Protein AF-A0A948AG99-F1 (afdb_monomer_lite)

pLDDT: mean 78.98, std 15.35, range [42.06, 92.81]

Structure (mmCIF, N/CA/C/O backbone):
data_AF-A0A948AG99-F1
#
_entry.id   AF-A0A948AG99-F1
#
loop_
_atom_site.group_PDB
_atom_site.id
_atom_site.type_symbol
_atom_site.label_atom_id
_atom_site.label_alt_id
_atom_site.label_comp_id
_atom_site.label_asym_id
_atom_site.label_entity_id
_atom_site.label_seq_id
_atom_site.pdbx_PDB_ins_code
_atom_site.Cartn_x
_atom_site.Cartn_y
_atom_site.Cartn_z
_atom_site.occupancy
_atom_site.B_iso_or_equiv
_atom_site.auth_seq_id
_atom_site.auth_comp_id
_atom_site.auth_asym_id
_atom_site.auth_atom_id
_atom_site.pdbx_PDB_model_num
ATOM 1 N N . MET A 1 1 ? -12.1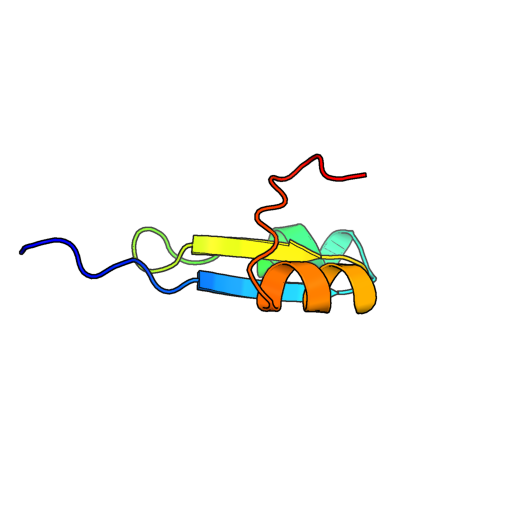88 9.145 22.626 1.00 47.38 1 MET A N 1
ATOM 2 C CA . MET A 1 1 ? -13.062 8.199 21.898 1.00 47.38 1 MET A CA 1
ATOM 3 C C . MET A 1 1 ? -12.266 6.920 21.688 1.00 47.38 1 MET A C 1
ATOM 5 O O . MET A 1 1 ? -11.130 7.054 21.244 1.00 47.38 1 MET A O 1
ATOM 9 N N . PRO A 1 2 ? -12.757 5.730 22.082 1.00 43.50 2 PRO A N 1
ATOM 10 C CA . PRO A 1 2 ? -12.022 4.480 21.882 1.00 43.50 2 PRO A CA 1
ATOM 11 C C . PRO A 1 2 ? -11.674 4.352 20.394 1.00 43.50 2 PRO A C 1
ATOM 13 O O . PRO A 1 2 ? -12.528 4.578 19.538 1.00 43.50 2 PRO A O 1
ATOM 16 N N . GLY A 1 3 ? -10.390 4.130 20.108 1.00 56.91 3 GLY A N 1
ATOM 17 C CA . GLY A 1 3 ? -9.797 4.319 18.787 1.00 56.91 3 GLY A CA 1
ATOM 18 C C . GLY A 1 3 ? -10.443 3.433 17.729 1.00 56.91 3 GLY A C 1
ATOM 19 O O . GLY A 1 3 ? -10.218 2.225 17.710 1.00 56.91 3 GLY A O 1
ATOM 20 N N . SER A 1 4 ? -11.214 4.043 16.826 1.00 59.31 4 SER A N 1
ATOM 21 C CA . SER A 1 4 ? -11.622 3.399 15.581 1.00 59.31 4 SER A CA 1
ATOM 22 C C . SER A 1 4 ? -10.355 2.951 14.860 1.00 59.31 4 SER A C 1
ATOM 24 O O . SER A 1 4 ? -9.468 3.776 14.623 1.00 59.31 4 SER A O 1
ATOM 26 N N . ALA A 1 5 ? -10.241 1.659 14.549 1.00 66.06 5 ALA A N 1
ATOM 27 C CA . ALA A 1 5 ? -9.125 1.145 13.767 1.00 66.06 5 ALA A CA 1
ATOM 28 C C . ALA A 1 5 ? -8.947 2.025 12.517 1.00 66.06 5 ALA A C 1
ATOM 30 O O . ALA A 1 5 ? -9.878 2.171 11.728 1.00 66.06 5 ALA A O 1
ATOM 31 N N . GLN A 1 6 ? -7.788 2.679 12.391 1.00 73.62 6 GLN A N 1
ATOM 32 C CA . GLN A 1 6 ? -7.525 3.620 11.301 1.00 73.62 6 GLN A CA 1
ATOM 33 C C . GLN A 1 6 ? -7.667 2.893 9.959 1.00 73.62 6 GLN A C 1
ATOM 35 O O . GLN A 1 6 ? -6.993 1.879 9.733 1.00 73.62 6 GLN A O 1
ATOM 40 N N . SER A 1 7 ? -8.518 3.413 9.073 1.00 85.25 7 SER A N 1
ATOM 41 C CA . SER A 1 7 ? -8.697 2.867 7.728 1.00 85.25 7 SER A CA 1
ATOM 42 C C . SER A 1 7 ? -7.362 2.858 6.984 1.00 85.25 7 SER A C 1
ATOM 44 O O . SER A 1 7 ? -6.574 3.802 7.063 1.00 85.25 7 SER A O 1
ATOM 46 N N . THR A 1 8 ? -7.080 1.762 6.283 1.00 88.19 8 THR A N 1
ATOM 47 C CA . THR A 1 8 ? -5.843 1.606 5.510 1.00 88.19 8 THR A CA 1
ATOM 48 C C . THR A 1 8 ? -6.120 1.875 4.038 1.00 88.19 8 THR A C 1
ATOM 50 O O . THR A 1 8 ? -7.059 1.309 3.486 1.00 88.19 8 THR A O 1
ATOM 53 N N . ILE A 1 9 ? -5.283 2.694 3.405 1.00 90.25 9 ILE A N 1
ATOM 54 C CA . ILE A 1 9 ? -5.307 2.954 1.962 1.00 90.25 9 ILE A CA 1
ATOM 55 C C . ILE A 1 9 ? -4.053 2.326 1.352 1.00 90.25 9 ILE A C 1
ATOM 57 O O . ILE A 1 9 ? -2.948 2.531 1.854 1.00 90.25 9 ILE A O 1
ATOM 61 N N . LEU A 1 10 ? -4.234 1.539 0.290 1.00 90.81 10 LEU A N 1
ATOM 62 C CA . LEU A 1 10 ? -3.155 0.960 -0.506 1.00 90.81 10 LEU A CA 1
ATOM 63 C C . LEU A 1 10 ? -3.122 1.641 -1.874 1.00 90.81 10 LEU A C 1
ATOM 65 O O . LEU A 1 10 ? -4.064 1.503 -2.651 1.00 90.81 10 LEU A O 1
ATOM 69 N N . THR A 1 11 ? -2.021 2.320 -2.168 1.00 91.00 11 THR A N 1
ATOM 70 C CA . THR A 1 11 ? -1.766 2.926 -3.475 1.00 91.00 11 THR A CA 1
ATOM 71 C C . THR A 1 11 ? -0.920 1.983 -4.327 1.00 91.00 11 THR A C 1
ATOM 73 O O . THR A 1 11 ? 0.076 1.436 -3.845 1.00 91.00 11 THR A O 1
ATOM 76 N N . VAL A 1 12 ? -1.297 1.808 -5.597 1.00 92.19 12 VAL A N 1
ATOM 77 C CA . VAL A 1 12 ? -0.552 1.001 -6.572 1.00 92.19 12 VAL A CA 1
ATOM 78 C C . VAL A 1 12 ? -0.186 1.868 -7.769 1.00 92.19 12 VAL A C 1
ATOM 80 O O . VAL A 1 12 ? -1.080 2.390 -8.432 1.00 92.19 12 VAL A O 1
ATOM 83 N N . ASN A 1 13 ? 1.10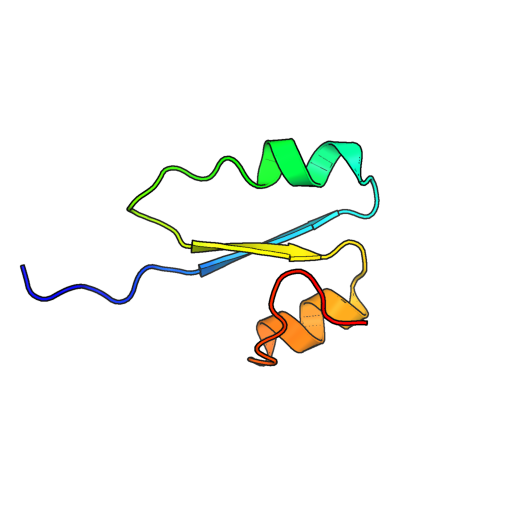9 2.055 -8.023 1.00 92.69 13 ASN A N 1
ATOM 84 C CA . ASN A 1 13 ? 1.600 2.855 -9.146 1.00 92.69 13 ASN A CA 1
ATOM 85 C C . ASN A 1 13 ? 3.006 2.393 -9.541 1.00 92.69 13 ASN A C 1
ATOM 87 O O . ASN A 1 13 ? 3.872 2.285 -8.678 1.00 92.69 13 ASN A O 1
ATOM 91 N N . ASP A 1 14 ? 3.225 2.108 -10.818 1.00 91.44 14 ASP A N 1
ATOM 92 C CA . ASP A 1 14 ? 4.492 1.608 -11.355 1.00 91.44 14 ASP A CA 1
ATOM 93 C C . ASP A 1 14 ? 5.556 2.702 -11.538 1.00 91.44 14 ASP A C 1
ATOM 95 O O . ASP A 1 14 ? 6.744 2.384 -11.603 1.00 91.44 14 ASP A O 1
ATOM 99 N N . ALA A 1 15 ? 5.163 3.979 -11.533 1.00 92.31 15 ALA A N 1
ATOM 100 C CA . ALA A 1 15 ? 6.085 5.108 -11.525 1.00 92.31 15 ALA A CA 1
ATOM 101 C C . ALA A 1 15 ? 6.506 5.464 -10.077 1.00 92.31 15 ALA A C 1
ATOM 103 O O . ALA A 1 15 ? 5.662 5.898 -9.277 1.00 92.31 15 ALA A O 1
ATOM 104 N N . PRO A 1 16 ? 7.789 5.291 -9.694 1.00 86.62 16 PRO A N 1
ATOM 105 C CA . PRO A 1 16 ? 8.256 5.517 -8.323 1.00 86.62 16 PRO A CA 1
ATOM 106 C C . PRO A 1 16 ? 8.054 6.957 -7.834 1.00 86.62 16 PRO A C 1
ATOM 108 O O . PRO A 1 16 ? 7.848 7.163 -6.642 1.00 86.62 16 PRO A O 1
ATOM 111 N N . GLU A 1 17 ? 8.055 7.943 -8.730 1.00 91.38 17 GLU A N 1
ATOM 112 C CA . GLU A 1 17 ? 7.806 9.358 -8.436 1.00 91.38 17 GLU A CA 1
ATOM 113 C C . GLU A 1 17 ? 6.378 9.640 -7.943 1.00 91.38 17 GLU A C 1
ATOM 115 O O . GLU A 1 17 ? 6.158 10.598 -7.201 1.00 91.38 17 GLU A O 1
ATOM 120 N N . ASN A 1 18 ? 5.411 8.786 -8.290 1.00 89.69 18 ASN A N 1
ATOM 121 C CA . ASN A 1 18 ? 4.018 8.962 -7.889 1.00 89.69 18 ASN A CA 1
ATOM 122 C C . ASN A 1 18 ? 3.758 8.459 -6.462 1.00 89.69 18 ASN A C 1
ATOM 124 O O . ASN A 1 18 ? 2.850 8.947 -5.792 1.00 89.69 18 ASN A O 1
ATOM 128 N N . LEU A 1 19 ? 4.533 7.485 -5.973 1.00 86.88 19 LEU A N 1
ATOM 129 C CA . LEU A 1 19 ? 4.286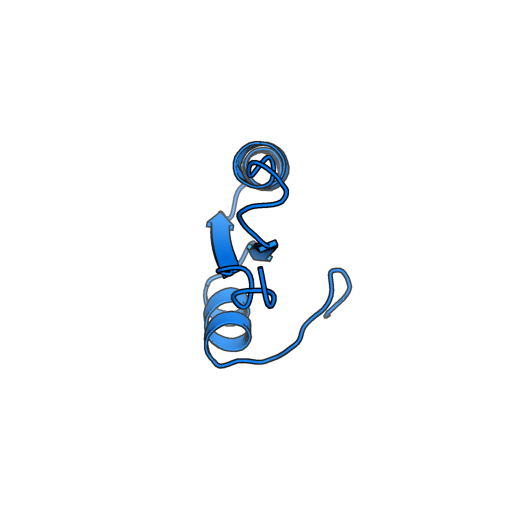 6.851 -4.673 1.00 86.88 19 LEU A CA 1
ATOM 130 C C . LEU A 1 19 ? 4.460 7.799 -3.470 1.00 86.88 19 LEU A C 1
ATOM 132 O O . LEU A 1 19 ? 3.624 7.719 -2.570 1.00 86.88 19 LEU A O 1
ATOM 136 N N . PRO A 1 20 ? 5.461 8.703 -3.425 1.00 86.19 20 PRO A N 1
ATOM 137 C CA . PRO A 1 20 ? 5.564 9.709 -2.372 1.00 86.19 20 PRO A CA 1
ATOM 138 C C . PRO A 1 20 ? 4.359 10.650 -2.351 1.00 86.19 20 PRO A C 1
ATOM 140 O O . PRO A 1 20 ? 3.733 10.793 -1.308 1.00 86.19 20 PRO A O 1
ATOM 143 N N . VAL A 1 21 ? 3.973 11.200 -3.510 1.00 87.75 21 VAL A N 1
ATOM 144 C CA . VAL A 1 21 ? 2.844 12.141 -3.644 1.00 87.75 21 VAL A CA 1
ATOM 145 C C . VAL A 1 21 ? 1.529 11.489 -3.219 1.00 87.75 21 VAL A C 1
ATOM 147 O O . VAL A 1 21 ? 0.758 12.050 -2.446 1.00 87.75 21 VAL A O 1
ATOM 150 N N . LEU A 1 22 ? 1.282 10.261 -3.678 1.00 83.31 22 LEU A N 1
ATOM 151 C CA . LEU A 1 22 ? 0.093 9.490 -3.310 1.00 83.31 22 LEU A CA 1
ATOM 152 C C . LEU A 1 22 ? 0.153 8.949 -1.867 1.00 83.31 22 LEU A C 1
ATOM 154 O O . LEU A 1 22 ? -0.853 8.459 -1.350 1.00 83.31 22 LEU A O 1
ATOM 158 N N . GLY A 1 23 ? 1.327 9.000 -1.234 1.00 79.44 23 GLY A N 1
ATOM 159 C CA . GLY A 1 23 ? 1.582 8.587 0.143 1.00 79.44 23 GLY A CA 1
ATOM 160 C C . GLY A 1 23 ? 1.340 9.684 1.183 1.00 79.44 23 GLY A C 1
ATOM 161 O O . GLY A 1 23 ? 1.250 9.361 2.369 1.00 79.44 23 GLY A O 1
ATOM 162 N N . GLU A 1 24 ? 1.170 10.945 0.768 1.00 84.81 24 GLU A N 1
ATOM 163 C CA . GLU A 1 24 ? 0.879 12.108 1.629 1.00 84.81 24 GLU A CA 1
ATOM 164 C C . GLU A 1 24 ? -0.575 12.125 2.142 1.00 84.81 24 GLU A C 1
ATOM 166 O O . GLU A 1 24 ? -1.291 13.125 2.102 1.00 84.81 24 GLU A O 1
ATOM 171 N N . LEU A 1 25 ? -1.045 10.982 2.637 1.00 81.38 25 LEU A N 1
ATOM 172 C CA . LEU A 1 25 ? -2.383 10.854 3.195 1.00 81.38 25 LEU A CA 1
ATOM 173 C C . LEU A 1 25 ? -2.489 11.613 4.528 1.00 81.38 25 LEU A C 1
ATOM 175 O O . LEU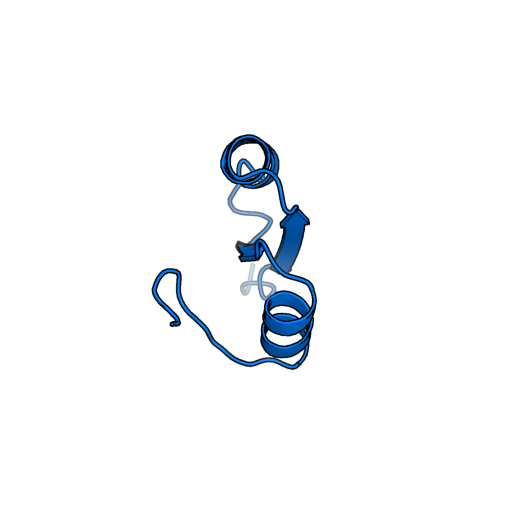 A 1 25 ? -1.585 11.524 5.366 1.00 81.38 25 LEU A O 1
ATOM 179 N N . PRO A 1 26 ? -3.613 12.308 4.781 1.00 77.00 26 PRO A N 1
ATOM 180 C CA . PRO A 1 26 ? -3.781 13.107 5.986 1.00 77.00 26 PRO A CA 1
ATOM 181 C C . PRO A 1 26 ? -3.842 12.221 7.238 1.00 77.00 26 PRO A C 1
ATOM 183 O O . PRO A 1 26 ? -4.827 11.522 7.508 1.00 77.00 26 PRO A O 1
ATOM 186 N N . GLN A 1 27 ? -2.775 12.270 8.034 1.00 76.19 27 GLN A N 1
ATOM 187 C CA . GLN A 1 27 ? -2.750 11.708 9.383 1.00 76.19 27 GLN A CA 1
ATOM 188 C C . GLN A 1 27 ? -3.594 12.578 10.336 1.00 76.19 27 GLN A C 1
ATOM 190 O O . GLN A 1 27 ? -3.636 13.794 10.159 1.00 76.19 27 GLN A O 1
ATOM 195 N N . PRO A 1 28 ? -4.269 11.997 11.351 1.00 78.69 28 PRO A N 1
ATOM 196 C CA . PRO A 1 28 ? -4.225 10.601 11.801 1.00 78.69 28 PRO A CA 1
ATOM 197 C C . PRO A 1 28 ? -5.330 9.715 11.199 1.00 78.69 28 PRO A C 1
ATOM 199 O O . PRO A 1 28 ? -5.573 8.618 11.696 1.00 78.69 28 PRO A O 1
ATOM 202 N N . HIS A 1 29 ? -6.051 10.177 10.178 1.00 82.88 29 HIS A N 1
ATOM 203 C CA . HIS A 1 29 ? -7.280 9.517 9.724 1.00 82.88 29 HIS A CA 1
ATOM 204 C C . HIS A 1 29 ? -7.026 8.206 8.975 1.00 82.88 29 HIS A C 1
ATOM 206 O O . HIS A 1 29 ? -7.824 7.273 9.082 1.00 82.88 29 HIS A O 1
ATOM 212 N N . TYR A 1 30 ? -5.893 8.113 8.275 1.00 85.25 30 TYR A N 1
ATOM 213 C CA . TYR A 1 30 ? -5.560 6.965 7.439 1.00 85.25 30 TYR A CA 1
ATOM 214 C C . TYR A 1 30 ? -4.153 6.436 7.699 1.00 85.25 30 TYR A C 1
ATOM 216 O O . TYR A 1 30 ? -3.234 7.178 8.042 1.00 85.25 30 TYR A O 1
ATOM 224 N N . ARG A 1 31 ? -3.986 5.128 7.481 1.00 85.50 31 ARG A N 1
ATOM 225 C CA . ARG A 1 31 ? -2.679 4.474 7.343 1.00 85.50 31 ARG A CA 1
ATOM 226 C C . ARG A 1 31 ? -2.390 4.247 5.864 1.00 85.50 31 ARG A C 1
ATOM 228 O O . ARG A 1 31 ? -3.162 3.559 5.198 1.00 85.50 31 ARG A O 1
ATOM 235 N N . GLY A 1 32 ? -1.283 4.787 5.368 1.00 86.12 32 GLY A N 1
ATOM 236 C CA . GLY A 1 32 ? -0.838 4.569 3.992 1.00 86.12 32 GLY A CA 1
ATOM 237 C C . GLY A 1 32 ? -0.051 3.270 3.819 1.00 86.12 32 GLY A C 1
ATOM 238 O O . GLY A 1 32 ? 0.725 2.876 4.690 1.00 86.12 32 GLY A O 1
ATOM 239 N N . ARG A 1 33 ? -0.244 2.609 2.677 1.00 87.69 33 ARG A N 1
ATOM 240 C CA . ARG A 1 33 ? 0.618 1.554 2.128 1.00 87.69 33 ARG A CA 1
ATOM 241 C C . ARG A 1 33 ? 0.829 1.821 0.639 1.00 87.69 33 ARG A C 1
ATOM 243 O O . ARG A 1 33 ? -0.059 2.357 -0.018 1.00 87.69 33 ARG A O 1
ATOM 250 N N . ALA A 1 34 ? 1.969 1.399 0.105 1.00 88.75 34 ALA A N 1
ATOM 251 C CA . ALA A 1 34 ? 2.324 1.587 -1.298 1.00 88.75 34 ALA A CA 1
ATOM 252 C C . ALA A 1 34 ? 2.862 0.288 -1.908 1.00 88.75 34 ALA A C 1
ATOM 254 O O . ALA A 1 34 ? 3.534 -0.497 -1.234 1.00 88.75 34 ALA A O 1
ATOM 255 N N . ALA A 1 35 ? 2.579 0.074 -3.189 1.00 90.50 35 ALA A N 1
ATOM 256 C CA . ALA A 1 35 ? 3.173 -0.983 -3.994 1.00 90.50 35 ALA A CA 1
ATOM 257 C C . ALA A 1 35 ? 3.423 -0.485 -5.420 1.00 90.50 35 ALA A C 1
ATOM 259 O O . ALA A 1 35 ? 2.580 0.193 -5.998 1.00 90.50 35 ALA A O 1
ATOM 260 N N . SER A 1 36 ? 4.553 -0.871 -6.009 1.00 89.31 36 SER A N 1
ATOM 261 C CA . SER A 1 36 ? 4.867 -0.573 -7.412 1.00 89.31 36 SER A CA 1
ATOM 262 C C . SER A 1 36 ? 4.380 -1.635 -8.400 1.00 89.31 36 SER A C 1
ATOM 264 O O . SER A 1 36 ? 4.430 -1.434 -9.606 1.00 89.31 36 SER A O 1
ATOM 266 N N . LEU A 1 37 ? 3.905 -2.782 -7.903 1.00 88.31 37 LEU A N 1
ATOM 267 C CA . LEU A 1 37 ? 3.521 -3.939 -8.713 1.00 88.31 37 LEU A CA 1
ATOM 268 C C . LEU A 1 37 ? 2.175 -4.498 -8.256 1.00 88.31 37 LEU A C 1
ATOM 270 O O . LEU A 1 37 ? 1.922 -4.625 -7.054 1.00 88.31 37 LEU A O 1
ATOM 274 N N . GLY A 1 38 ? 1.346 -4.910 -9.218 1.00 89.88 38 GLY A N 1
ATOM 275 C CA . GLY A 1 38 ? 0.013 -5.460 -8.958 1.00 89.88 38 GLY A CA 1
ATOM 276 C C . GLY A 1 38 ? 0.029 -6.716 -8.081 1.00 89.88 38 GLY A C 1
ATOM 277 O O . GLY A 1 38 ? -0.729 -6.804 -7.120 1.00 89.88 38 GLY A O 1
ATOM 278 N N . GLU A 1 39 ? 0.940 -7.662 -8.330 1.00 91.81 39 GLU A N 1
ATOM 279 C CA . GLU A 1 39 ? 1.052 -8.881 -7.512 1.00 91.81 39 GLU A CA 1
ATOM 280 C C . GLU A 1 39 ? 1.419 -8.564 -6.053 1.00 91.81 39 GLU A C 1
ATOM 282 O O . GLU A 1 39 ? 0.857 -9.131 -5.113 1.00 91.81 39 GLU A O 1
ATOM 287 N N . LYS A 1 40 ? 2.341 -7.615 -5.843 1.00 88.50 40 LYS A N 1
ATOM 288 C CA . LYS A 1 40 ? 2.691 -7.131 -4.501 1.00 88.50 40 LYS A CA 1
ATOM 289 C C . LYS A 1 40 ? 1.477 -6.477 -3.836 1.00 88.50 40 LYS A C 1
ATOM 291 O O . LYS A 1 40 ? 1.210 -6.747 -2.667 1.00 88.50 40 LYS A O 1
ATOM 296 N N . ALA A 1 41 ? 0.710 -5.681 -4.580 1.00 91.62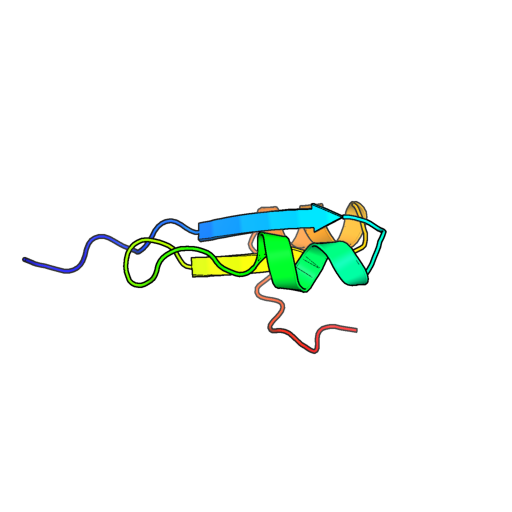 41 ALA A N 1
ATOM 297 C CA . ALA A 1 41 ? -0.506 -5.051 -4.081 1.00 91.62 41 ALA A CA 1
ATOM 298 C C . ALA A 1 41 ? -1.569 -6.073 -3.649 1.00 91.62 41 ALA A C 1
ATOM 300 O O . ALA A 1 41 ? -2.116 -5.947 -2.556 1.00 91.62 41 ALA A O 1
ATOM 301 N N . LEU A 1 42 ? -1.813 -7.113 -4.452 1.00 92.81 42 LEU A N 1
ATOM 302 C CA . LEU A 1 42 ? -2.754 -8.186 -4.115 1.00 92.81 42 LEU A CA 1
ATOM 303 C C . LEU A 1 42 ? -2.344 -8.916 -2.833 1.00 92.81 42 LEU A C 1
ATOM 305 O O . LEU A 1 42 ? -3.185 -9.128 -1.961 1.00 92.81 42 LEU A O 1
ATOM 309 N N . ARG A 1 43 ? -1.050 -9.229 -2.666 1.00 91.00 43 ARG A N 1
ATOM 310 C CA . ARG A 1 43 ? -0.526 -9.814 -1.419 1.00 91.00 43 ARG A CA 1
ATOM 311 C C . ARG A 1 43 ? -0.792 -8.899 -0.219 1.00 91.00 43 ARG A C 1
ATOM 313 O O . ARG A 1 43 ? -1.304 -9.359 0.800 1.00 91.00 43 ARG A O 1
ATOM 320 N N . ILE A 1 44 ? -0.505 -7.600 -0.343 1.00 88.56 44 ILE A N 1
ATOM 321 C CA . ILE A 1 44 ? -0.739 -6.616 0.728 1.00 88.56 44 ILE A CA 1
ATOM 322 C C . ILE A 1 44 ? -2.236 -6.484 1.057 1.00 88.56 44 ILE A C 1
ATOM 324 O O .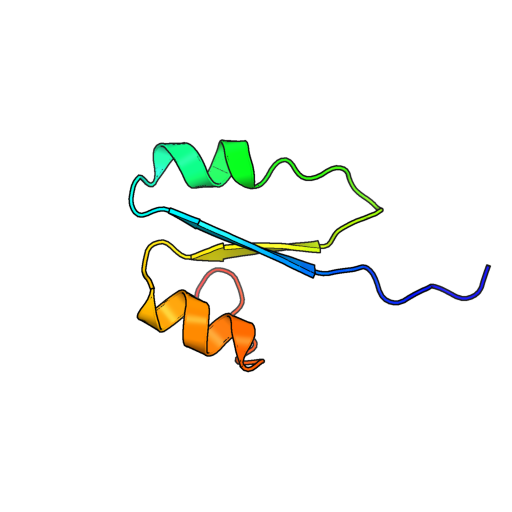 ILE A 1 44 ? -2.594 -6.412 2.237 1.00 88.56 44 ILE A O 1
ATOM 328 N N . ALA A 1 45 ? -3.104 -6.466 0.040 1.00 89.38 45 ALA A N 1
ATOM 329 C CA . ALA A 1 45 ? -4.558 -6.373 0.184 1.00 89.38 45 ALA A CA 1
ATOM 330 C C . ALA A 1 45 ? -5.156 -7.622 0.848 1.00 89.38 45 ALA A C 1
ATOM 332 O O . ALA A 1 45 ? -6.020 -7.501 1.712 1.00 89.38 45 ALA A O 1
ATOM 333 N N . ALA A 1 46 ? -4.626 -8.806 0.528 1.00 89.81 46 ALA A N 1
ATOM 334 C CA . ALA A 1 46 ? -4.971 -10.072 1.176 1.00 89.81 46 ALA A CA 1
ATOM 335 C C . ALA A 1 46 ? -4.496 -10.167 2.642 1.00 89.81 46 ALA A C 1
ATOM 337 O O . ALA A 1 46 ? -4.749 -11.164 3.313 1.00 89.81 46 ALA A O 1
ATOM 338 N N . GLY A 1 47 ? -3.815 -9.139 3.160 1.00 78.06 47 GLY A N 1
ATOM 339 C CA . GLY A 1 47 ? -3.373 -9.075 4.549 1.00 78.06 47 GLY A CA 1
ATOM 340 C C . GLY A 1 47 ? -1.931 -9.518 4.775 1.00 78.06 47 GLY A C 1
ATOM 341 O O . GLY A 1 47 ? -1.510 -9.573 5.932 1.00 78.06 47 GLY A O 1
ATOM 342 N N . ALA A 1 48 ? -1.145 -9.770 3.718 1.00 61.69 48 ALA A N 1
ATOM 343 C CA . ALA A 1 48 ? 0.293 -9.961 3.874 1.00 61.69 48 ALA A CA 1
ATOM 344 C C . ALA A 1 48 ? 0.887 -8.666 4.442 1.00 61.69 48 ALA A C 1
ATOM 346 O O . ALA A 1 48 ? 0.907 -7.611 3.801 1.00 61.69 48 ALA A O 1
ATOM 347 N N . ARG A 1 49 ? 1.320 -8.726 5.702 1.00 57.09 49 ARG A N 1
ATOM 348 C CA . ARG A 1 49 ? 1.911 -7.594 6.417 1.00 57.09 49 ARG A CA 1
ATOM 349 C C . ARG A 1 49 ? 3.349 -7.413 5.935 1.00 57.09 49 ARG A C 1
ATOM 351 O O . ARG A 1 49 ? 4.288 -7.742 6.644 1.00 57.09 49 ARG A O 1
ATOM 358 N N . CYS A 1 50 ? 3.515 -6.912 4.721 1.00 54.94 50 CYS A N 1
ATOM 359 C CA . CYS A 1 50 ? 4.803 -6.435 4.243 1.00 54.94 50 CYS A CA 1
ATOM 360 C C . CYS A 1 50 ? 4.997 -5.005 4.769 1.00 54.94 50 CYS A C 1
ATOM 362 O O . CYS A 1 50 ? 4.251 -4.101 4.386 1.00 54.94 50 CYS A O 1
ATOM 364 N N . HIS A 1 51 ? 5.949 -4.804 5.685 1.00 53.25 51 HIS A N 1
ATOM 365 C CA . HIS A 1 51 ? 6.470 -3.461 5.961 1.00 53.25 51 HIS A CA 1
ATOM 366 C C . HIS A 1 51 ? 7.354 -3.010 4.780 1.00 53.25 51 HIS A C 1
ATOM 368 O O . HIS A 1 51 ? 7.635 -3.816 3.896 1.00 53.25 51 HIS A O 1
ATOM 374 N N . TRP A 1 52 ? 7.723 -1.726 4.741 1.00 50.56 52 TRP A N 1
ATOM 375 C CA . TRP A 1 52 ? 8.387 -1.017 3.629 1.00 50.56 52 TRP A CA 1
ATOM 376 C C . TRP A 1 52 ? 9.528 -1.787 2.914 1.00 50.56 52 TRP A C 1
ATOM 378 O O . TRP A 1 52 ? 9.687 -1.618 1.709 1.00 50.56 52 TRP A O 1
ATOM 388 N N . ASP A 1 53 ? 10.204 -2.727 3.587 1.00 47.44 53 ASP A N 1
ATOM 389 C CA . ASP A 1 53 ? 11.326 -3.530 3.067 1.00 47.44 53 ASP A CA 1
ATOM 390 C C . ASP A 1 53 ? 10.990 -5.014 2.775 1.00 47.44 53 ASP A C 1
ATOM 392 O O . ASP A 1 53 ? 11.786 -5.915 3.032 1.00 47.44 53 ASP A O 1
ATOM 396 N N . CYS A 1 54 ? 9.795 -5.316 2.259 1.00 42.06 54 CYS A N 1
ATOM 397 C CA . CYS A 1 54 ? 9.466 -6.678 1.803 1.00 42.06 54 CYS A CA 1
ATOM 398 C C . CYS A 1 54 ? 10.110 -6.941 0.424 1.00 42.06 54 CYS A C 1
ATOM 400 O O . CYS A 1 54 ? 9.773 -6.173 -0.497 1.00 42.06 54 CYS A O 1
ATOM 402 N N . PRO A 1 55 ? 10.982 -7.965 0.269 1.00 50.69 55 PRO A N 1
ATOM 403 C CA . PRO A 1 55 ? 11.599 -8.303 -1.015 1.00 50.69 55 PRO A CA 1
ATOM 404 C C . PRO A 1 55 ? 10.558 -8.632 -2.096 1.00 50.69 55 PRO A C 1
ATOM 406 O O . PRO A 1 55 ? 9.453 -9.133 -1.764 1.00 50.69 55 PRO A O 1
#

Sequence (55 aa):
MPGSAQSTILTVNDAPENLPVLGELPQPHYRGRAASLGEKALRIAAGARCHWDCP

Radius of gyration: 12.01 Å; chains: 1; bounding box: 25×23×33 Å

Secondary structure (DSSP, 8-state):
---PPPEEEEEE-SSTTHHHHHH---TTTEEEEEESSHHHHHHHHTT----TT--

Foldseek 3Di:
DPDDDAAEDEEEALDPVVFVVVQPDDPPRYHYHYDNDPVVSVCVVVPNPDDPPDD